Protein AF-A0A6I5W834-F1 (afdb_monomer_lite)

Radius of gyration: 16.23 Å; chains: 1; bounding box: 33×28×47 Å

Structure (mmCIF, N/CA/C/O backbone):
data_AF-A0A6I5W834-F1
#
_entry.id   AF-A0A6I5W834-F1
#
loop_
_atom_site.group_PDB
_atom_site.id
_atom_site.type_symbol
_atom_site.label_atom_id
_atom_site.label_alt_id
_atom_site.label_comp_id
_atom_site.label_asym_id
_atom_site.label_entity_id
_atom_site.label_seq_id
_atom_site.pdbx_PDB_ins_code
_atom_site.Cartn_x
_atom_site.Cartn_y
_atom_site.Cartn_z
_atom_site.occupancy
_atom_site.B_iso_or_equiv
_atom_site.auth_seq_id
_atom_site.auth_comp_id
_atom_site.auth_asym_id
_atom_site.auth_atom_id
_atom_site.pdbx_PDB_model_num
ATOM 1 N N . MET A 1 1 ? -19.013 12.368 -17.126 1.00 89.12 1 MET A N 1
ATOM 2 C CA . MET A 1 1 ? -17.666 12.536 -16.540 1.00 89.12 1 MET A CA 1
ATOM 3 C C . MET A 1 1 ? -17.676 11.823 -15.201 1.00 89.12 1 MET A C 1
ATOM 5 O O . MET A 1 1 ? -18.624 12.023 -14.454 1.00 89.12 1 MET A O 1
ATOM 9 N N . TRP A 1 2 ? -16.723 10.930 -14.947 1.00 92.75 2 TRP A N 1
ATOM 10 C CA . TRP A 1 2 ? -16.635 10.228 -13.664 1.00 92.75 2 TRP A CA 1
ATOM 11 C C . TRP A 1 2 ? -16.156 11.190 -12.566 1.00 92.75 2 TRP A C 1
ATOM 13 O O . TRP A 1 2 ? -15.312 12.041 -12.839 1.00 92.75 2 TRP A O 1
ATOM 23 N N . GLN A 1 3 ? -16.710 11.069 -11.356 1.00 94.81 3 GLN A N 1
ATOM 24 C CA . GLN A 1 3 ? -16.315 11.846 -10.178 1.00 94.81 3 GLN A CA 1
ATOM 25 C C . GLN A 1 3 ? -16.112 10.887 -8.996 1.00 94.81 3 GLN A C 1
ATOM 27 O O . GLN A 1 3 ? -17.054 10.165 -8.657 1.00 94.81 3 GLN A O 1
ATOM 32 N N . PRO A 1 4 ? -14.921 10.851 -8.373 1.00 93.56 4 PRO A N 1
ATOM 33 C CA . PRO A 1 4 ? -14.700 10.035 -7.187 1.00 93.56 4 PRO A CA 1
ATOM 34 C C . PRO A 1 4 ? -15.541 10.554 -6.014 1.00 93.56 4 PRO A C 1
ATOM 36 O O . PRO A 1 4 ? -15.679 11.759 -5.819 1.00 93.56 4 PRO A O 1
ATOM 39 N N . GLN A 1 5 ? -16.094 9.630 -5.230 1.00 94.81 5 GLN A N 1
ATOM 40 C CA . GLN A 1 5 ? -16.898 9.913 -4.036 1.00 94.81 5 GLN A CA 1
ATOM 41 C C . GLN A 1 5 ? -16.346 9.085 -2.862 1.00 94.81 5 GLN A C 1
ATOM 43 O O . GLN A 1 5 ? -16.947 8.075 -2.490 1.00 94.81 5 GLN A O 1
ATOM 48 N N . PRO A 1 6 ? -15.152 9.422 -2.336 1.00 93.31 6 PRO A N 1
ATOM 49 C CA . PRO A 1 6 ? -14.578 8.695 -1.213 1.00 93.31 6 PRO A CA 1
ATOM 50 C C . PRO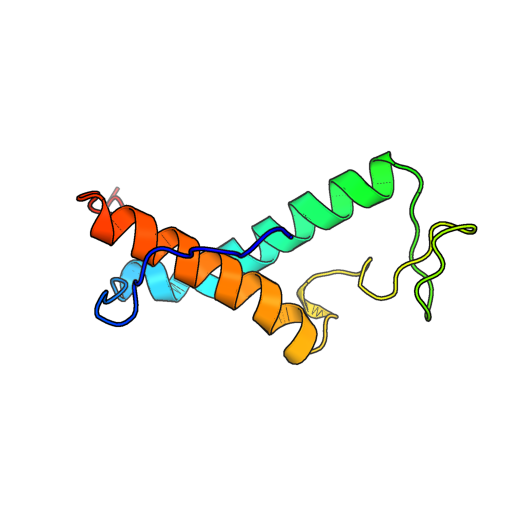 A 1 6 ? -15.444 8.883 0.034 1.00 93.31 6 PRO A C 1
ATOM 52 O O . PRO A 1 6 ? -15.989 9.959 0.285 1.00 93.31 6 PRO A O 1
ATOM 55 N N . ILE A 1 7 ? -15.559 7.829 0.837 1.00 94.88 7 ILE A N 1
ATOM 56 C CA . ILE A 1 7 ? -16.209 7.924 2.142 1.00 94.88 7 ILE A CA 1
ATOM 57 C C . ILE A 1 7 ? -15.289 8.736 3.054 1.00 94.88 7 ILE A C 1
ATOM 59 O O . ILE A 1 7 ? -14.136 8.366 3.247 1.00 94.88 7 ILE A O 1
ATOM 63 N N . ASP A 1 8 ? -15.805 9.820 3.635 1.00 94.75 8 ASP A N 1
ATOM 64 C CA . ASP A 1 8 ? -15.040 10.632 4.582 1.00 94.75 8 ASP A CA 1
ATOM 65 C C . ASP A 1 8 ? -14.690 9.819 5.833 1.00 94.75 8 ASP A C 1
ATOM 67 O O . ASP A 1 8 ? -15.572 9.330 6.543 1.00 94.75 8 ASP A O 1
ATOM 71 N N . THR A 1 9 ? -13.402 9.683 6.113 1.00 96.19 9 THR A N 1
ATOM 72 C CA . THR A 1 9 ? -12.877 8.988 7.289 1.00 96.19 9 THR A CA 1
ATOM 73 C C . THR A 1 9 ? -12.014 9.885 8.177 1.00 96.19 9 THR A C 1
ATOM 75 O O . THR A 1 9 ? -11.319 9.378 9.054 1.00 96.19 9 THR A O 1
ATOM 78 N N . SER A 1 10 ? -12.030 11.203 7.967 1.00 91.38 10 SER A N 1
ATOM 79 C CA . SER A 1 10 ? -11.144 12.164 8.647 1.00 91.38 10 SER A CA 1
ATOM 80 C C . SER A 1 10 ? -11.240 12.131 10.180 1.00 91.38 10 SER A C 1
ATOM 82 O O . SER A 1 10 ? -10.232 12.290 10.860 1.00 91.38 10 SER A O 1
ATOM 84 N N . GLY A 1 11 ? -12.426 11.856 10.730 1.00 92.88 11 GLY A N 1
ATOM 85 C CA . GLY A 1 11 ? -12.660 11.732 12.175 1.00 92.88 11 GLY A CA 1
ATOM 86 C C . GLY A 1 11 ? -12.396 10.345 12.771 1.00 92.88 11 GLY A C 1
ATOM 87 O O . GLY A 1 11 ? -12.724 10.117 13.933 1.00 92.88 11 GLY A O 1
ATOM 88 N N . ILE A 1 12 ? -11.878 9.393 11.990 1.00 96.38 12 ILE A N 1
ATOM 89 C CA . ILE A 1 12 ? -11.653 8.023 12.454 1.00 96.38 12 ILE A CA 1
ATOM 90 C C . ILE A 1 12 ? -10.220 7.858 12.949 1.00 96.38 12 ILE A C 1
ATOM 92 O O . ILE A 1 12 ? -9.251 7.982 12.192 1.00 96.38 12 ILE A O 1
ATOM 96 N N . GLU A 1 13 ? -10.093 7.503 14.224 1.00 93.50 13 GLU A N 1
ATOM 97 C CA . GLU A 1 13 ? -8.813 7.167 14.832 1.00 93.50 13 GLU A CA 1
ATOM 98 C C . GLU A 1 13 ? -8.478 5.684 14.658 1.00 93.50 13 GLU A C 1
ATOM 100 O O . GLU A 1 13 ? -9.246 4.796 15.026 1.00 93.50 13 GLU A O 1
ATOM 105 N N . VAL A 1 14 ? -7.283 5.410 14.133 1.00 93.44 14 VAL A N 1
ATOM 106 C CA . VAL A 1 14 ? -6.746 4.048 14.034 1.00 93.44 14 VAL A CA 1
ATOM 107 C C . VAL A 1 14 ? -6.141 3.631 15.383 1.00 93.44 14 VAL A C 1
ATOM 109 O O . VAL A 1 14 ? -5.333 4.377 15.927 1.00 93.44 14 VAL A O 1
ATOM 112 N N . PRO A 1 15 ? -6.442 2.452 15.953 1.00 92.62 15 PRO A N 1
ATOM 113 C CA . PRO A 1 15 ? -5.820 2.008 17.201 1.00 92.62 15 PRO A CA 1
ATOM 114 C C . PRO A 1 15 ? -4.285 1.959 17.124 1.00 92.62 15 PRO A C 1
ATOM 116 O O . PRO A 1 15 ? -3.714 1.531 16.121 1.00 92.62 15 PRO A O 1
ATOM 119 N N . GLN A 1 16 ? -3.585 2.335 18.204 1.00 91.88 16 GLN A N 1
ATOM 120 C CA . GLN A 1 16 ? -2.112 2.382 18.215 1.00 91.88 16 GLN A CA 1
ATOM 121 C C . GLN A 1 16 ? -1.469 1.023 17.895 1.00 91.88 16 GLN A C 1
ATOM 123 O O . GLN A 1 16 ? -0.458 0.979 17.201 1.00 91.88 16 GLN A O 1
ATOM 128 N N . ALA A 1 17 ? -2.055 -0.076 18.378 1.00 91.00 17 ALA A N 1
ATOM 129 C CA . ALA A 1 17 ? -1.569 -1.425 18.091 1.00 91.00 17 ALA A CA 1
ATOM 130 C C . ALA A 1 17 ? -1.581 -1.746 16.586 1.00 91.00 17 ALA A C 1
ATOM 132 O O . ALA A 1 17 ? -0.684 -2.435 16.114 1.00 91.00 17 ALA A O 1
ATOM 133 N N . VAL A 1 18 ? -2.558 -1.208 15.849 1.00 92.00 18 VAL A N 1
ATOM 134 C CA . VAL A 1 18 ? -2.670 -1.355 14.392 1.00 92.00 18 VAL A CA 1
ATOM 135 C C . VAL A 1 18 ? -1.728 -0.385 13.679 1.00 92.00 18 VAL A C 1
ATOM 137 O O . VAL A 1 18 ? -1.036 -0.791 12.753 1.00 92.00 18 VAL A O 1
ATOM 140 N N . ARG A 1 19 ? -1.611 0.867 14.151 1.00 92.25 19 ARG A N 1
ATOM 141 C CA . ARG A 1 19 ? -0.655 1.847 13.593 1.00 92.25 19 ARG A CA 1
ATOM 142 C C . ARG A 1 19 ? 0.791 1.345 13.598 1.00 92.25 19 ARG A C 1
ATOM 144 O O . ARG A 1 19 ? 1.531 1.634 12.671 1.00 92.25 19 ARG A O 1
ATOM 151 N N . LYS A 1 20 ? 1.193 0.564 14.608 1.00 93.19 20 LYS A N 1
ATOM 152 C CA . LYS A 1 20 ? 2.536 -0.044 14.661 1.00 93.19 20 LYS A CA 1
ATOM 153 C C . LYS A 1 20 ? 2.826 -0.991 13.490 1.00 93.19 20 LYS A C 1
ATOM 155 O O . LYS A 1 20 ? 3.990 -1.199 13.179 1.00 93.19 20 LYS A O 1
ATOM 160 N N . GLU A 1 21 ? 1.794 -1.530 12.846 1.00 95.31 21 GLU A N 1
ATOM 161 C CA . GLU A 1 21 ? 1.916 -2.426 11.693 1.00 95.31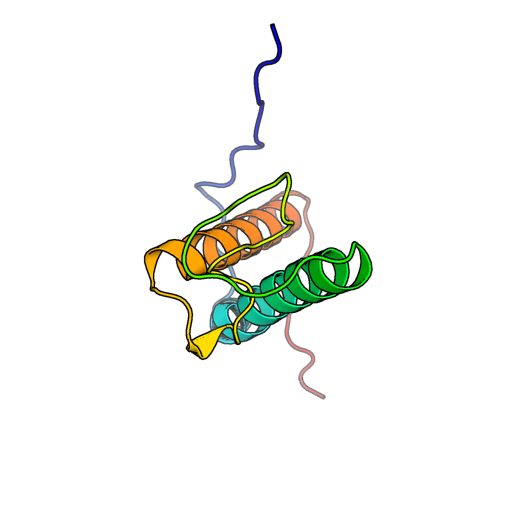 21 GLU A CA 1
ATOM 162 C C . GLU A 1 21 ? 1.754 -1.708 10.349 1.00 95.31 21 GLU A C 1
ATOM 164 O O . GLU A 1 21 ? 1.735 -2.364 9.311 1.00 95.31 21 GLU A O 1
ATOM 169 N N . GLN A 1 22 ? 1.647 -0.373 10.334 1.00 94.81 22 GLN A N 1
ATOM 170 C CA . GLN A 1 22 ? 1.423 0.392 9.104 1.00 94.81 22 GLN A CA 1
ATOM 171 C C . GLN A 1 22 ? 2.495 0.104 8.048 1.00 94.81 22 GLN A C 1
ATOM 173 O O . GLN A 1 22 ? 2.150 -0.166 6.904 1.00 94.81 22 GLN A O 1
ATOM 178 N N . GLU A 1 23 ? 3.774 0.066 8.427 1.00 96.62 23 GLU A N 1
ATOM 179 C CA . GLU A 1 23 ? 4.867 -0.262 7.499 1.00 96.62 23 GLU A CA 1
ATOM 180 C C . GLU A 1 23 ? 4.801 -1.711 7.000 1.00 96.62 23 GLU A C 1
ATOM 182 O O . GLU A 1 23 ? 5.006 -1.971 5.819 1.00 96.62 23 GLU A O 1
ATOM 187 N N . THR A 1 24 ? 4.459 -2.666 7.871 1.00 97.88 24 THR A N 1
ATOM 188 C CA . THR A 1 24 ? 4.276 -4.073 7.482 1.00 97.88 24 THR A CA 1
ATOM 189 C C . THR A 1 24 ? 3.160 -4.221 6.450 1.00 97.88 24 THR A C 1
ATOM 191 O O . THR A 1 24 ? 3.333 -4.900 5.440 1.00 97.88 24 THR A O 1
ATOM 194 N N . LEU A 1 25 ? 2.025 -3.563 6.686 1.00 97.38 25 LEU A N 1
ATOM 195 C CA . LEU A 1 25 ? 0.867 -3.593 5.796 1.00 97.38 25 LEU A CA 1
ATOM 196 C C . LEU A 1 25 ? 1.131 -2.851 4.478 1.00 97.38 25 LEU A C 1
ATOM 198 O O . LEU A 1 25 ? 0.703 -3.323 3.428 1.00 97.38 25 LEU A O 1
ATOM 202 N N . SER A 1 26 ? 1.855 -1.731 4.524 1.00 98.06 26 SER A N 1
ATOM 203 C CA . SER A 1 26 ? 2.211 -0.939 3.335 1.00 98.06 26 SER A CA 1
ATOM 204 C C . SER A 1 26 ? 3.171 -1.715 2.434 1.00 98.06 26 SER A C 1
ATOM 206 O O . SER A 1 26 ? 2.911 -1.870 1.245 1.00 98.06 26 SER A O 1
ATOM 208 N N . ARG A 1 27 ? 4.199 -2.343 3.018 1.00 98.50 27 ARG A N 1
ATOM 209 C CA . ARG A 1 27 ? 5.089 -3.272 2.307 1.00 98.50 27 ARG A CA 1
ATOM 210 C C . ARG A 1 27 ? 4.330 -4.431 1.667 1.00 98.50 27 ARG A C 1
ATOM 212 O O . ARG A 1 27 ? 4.570 -4.749 0.511 1.00 98.50 27 ARG A O 1
ATOM 219 N N . GLN A 1 28 ? 3.365 -5.019 2.376 1.00 98.25 28 GLN A N 1
ATOM 220 C CA . GLN A 1 28 ? 2.531 -6.081 1.808 1.00 98.25 28 GLN A CA 1
ATOM 221 C C . GLN A 1 28 ? 1.705 -5.592 0.604 1.00 98.25 28 GLN A C 1
ATOM 223 O O . GLN A 1 28 ? 1.526 -6.342 -0.358 1.00 98.25 28 GLN A O 1
ATOM 228 N N . ALA A 1 29 ? 1.179 -4.364 0.645 1.00 98.06 29 ALA A N 1
ATOM 229 C CA . ALA A 1 29 ? 0.458 -3.775 -0.483 1.00 98.06 29 ALA A CA 1
ATOM 230 C C . ALA A 1 29 ? 1.376 -3.602 -1.703 1.00 98.06 29 ALA A C 1
ATOM 232 O O . ALA A 1 29 ? 1.012 -4.043 -2.802 1.00 98.06 29 ALA A O 1
ATOM 233 N N . HIS A 1 30 ? 2.582 -3.071 -1.481 1.00 98.56 30 HIS A N 1
ATOM 234 C CA . HIS A 1 30 ? 3.616 -2.939 -2.504 1.00 98.56 30 HIS A CA 1
ATOM 235 C C . HIS A 1 30 ? 4.000 -4.288 -3.113 1.00 98.56 30 HIS A C 1
ATOM 237 O O . HIS A 1 30 ? 3.949 -4.451 -4.330 1.00 98.56 30 HIS A O 1
ATOM 243 N N . ASP A 1 31 ? 4.284 -5.297 -2.287 1.00 98.56 31 ASP A N 1
ATOM 244 C CA . ASP A 1 31 ? 4.669 -6.634 -2.748 1.00 98.56 31 ASP A CA 1
ATOM 245 C C . ASP A 1 31 ? 3.574 -7.276 -3.613 1.00 98.56 31 ASP A C 1
ATOM 247 O O . ASP A 1 31 ? 3.860 -7.891 -4.644 1.00 98.56 31 ASP A O 1
ATOM 251 N N . ILE A 1 32 ? 2.298 -7.096 -3.250 1.00 98.44 32 ILE A N 1
ATOM 252 C CA . ILE A 1 32 ? 1.164 -7.573 -4.057 1.00 98.44 32 ILE A CA 1
ATOM 253 C C . ILE A 1 32 ? 1.111 -6.852 -5.410 1.00 98.44 32 ILE A C 1
ATOM 255 O O . ILE A 1 32 ? 0.846 -7.491 -6.436 1.00 98.44 32 ILE A O 1
ATOM 259 N N . TRP A 1 33 ? 1.312 -5.533 -5.433 1.00 98.19 33 TRP A N 1
ATOM 260 C CA . TRP A 1 33 ? 1.358 -4.759 -6.675 1.00 98.19 33 TRP A CA 1
ATOM 261 C C . TRP A 1 33 ? 2.538 -5.193 -7.554 1.00 98.19 33 TRP A C 1
ATOM 263 O O . TRP A 1 33 ? 2.340 -5.495 -8.737 1.00 98.19 33 TRP A O 1
ATOM 273 N N . ALA A 1 34 ? 3.731 -5.298 -6.971 1.00 98.50 34 ALA A N 1
ATOM 274 C CA . ALA A 1 34 ? 4.958 -5.666 -7.658 1.00 98.50 34 ALA A CA 1
ATOM 275 C C . ALA A 1 34 ? 4.855 -7.082 -8.235 1.00 98.50 34 ALA A C 1
ATOM 277 O O . ALA A 1 34 ? 5.114 -7.279 -9.421 1.00 98.50 34 ALA A O 1
ATOM 278 N N . ALA A 1 35 ? 4.372 -8.053 -7.455 1.00 98.62 35 ALA A N 1
ATOM 279 C CA . ALA A 1 35 ? 4.175 -9.427 -7.913 1.00 98.62 35 ALA A CA 1
ATOM 280 C C . ALA A 1 35 ? 3.232 -9.511 -9.124 1.00 98.62 35 ALA A C 1
ATOM 282 O O . ALA A 1 35 ? 3.533 -10.211 -10.092 1.00 98.62 35 ALA A O 1
ATOM 283 N N . LYS A 1 36 ? 2.117 -8.766 -9.112 1.00 98.56 36 LYS A N 1
ATOM 284 C CA . LYS A 1 36 ? 1.192 -8.697 -10.259 1.00 98.56 36 LYS A CA 1
ATOM 285 C C . LYS A 1 36 ? 1.871 -8.101 -11.490 1.00 98.56 36 LYS A C 1
ATOM 287 O O . LYS A 1 36 ? 1.771 -8.661 -12.576 1.00 98.56 36 LYS A O 1
ATOM 292 N N . ARG A 1 37 ? 2.602 -6.998 -11.321 1.00 98.44 37 ARG A N 1
ATOM 293 C CA . ARG A 1 37 ? 3.338 -6.352 -12.416 1.00 98.44 37 ARG A CA 1
ATOM 294 C C . ARG A 1 37 ? 4.387 -7.281 -13.018 1.00 98.44 37 ARG A C 1
ATOM 296 O O . ARG A 1 37 ? 4.432 -7.420 -14.238 1.00 98.44 37 ARG A O 1
ATOM 303 N N . LEU A 1 38 ? 5.179 -7.953 -12.190 1.00 98.44 38 LEU A N 1
ATOM 304 C CA . LEU A 1 38 ? 6.163 -8.934 -12.649 1.00 98.44 38 LEU A CA 1
ATOM 305 C C . LEU A 1 38 ? 5.492 -10.079 -13.425 1.00 98.44 38 LEU A C 1
ATOM 307 O O . LEU A 1 38 ? 5.965 -10.444 -14.501 1.00 98.44 38 LEU A O 1
ATOM 311 N N . ALA A 1 39 ? 4.356 -10.595 -12.941 1.00 98.50 39 ALA A N 1
ATOM 312 C CA . ALA A 1 39 ? 3.587 -11.631 -13.638 1.00 98.50 39 ALA A CA 1
ATOM 313 C C . ALA A 1 39 ? 3.057 -11.160 -15.007 1.00 98.50 39 ALA A C 1
ATOM 315 O O . ALA A 1 39 ? 3.043 -11.929 -15.967 1.00 98.50 39 ALA A O 1
ATOM 316 N N . ASP A 1 40 ? 2.707 -9.877 -15.125 1.00 98.38 40 ASP A N 1
ATOM 317 C CA . ASP A 1 40 ? 2.288 -9.234 -16.377 1.00 98.38 40 ASP A CA 1
ATOM 318 C C . ASP A 1 40 ? 3.467 -8.911 -17.326 1.00 98.38 40 ASP A C 1
ATOM 320 O O . ASP A 1 40 ? 3.278 -8.297 -18.388 1.00 98.38 40 ASP A O 1
ATOM 324 N N . GLY A 1 41 ? 4.691 -9.313 -16.969 1.00 98.38 41 GLY A N 1
ATOM 325 C CA . GLY A 1 41 ? 5.911 -9.118 -17.752 1.00 98.38 41 GLY A CA 1
ATOM 326 C C . GLY A 1 41 ? 6.556 -7.745 -17.578 1.00 98.38 41 GLY A C 1
ATOM 327 O O . GL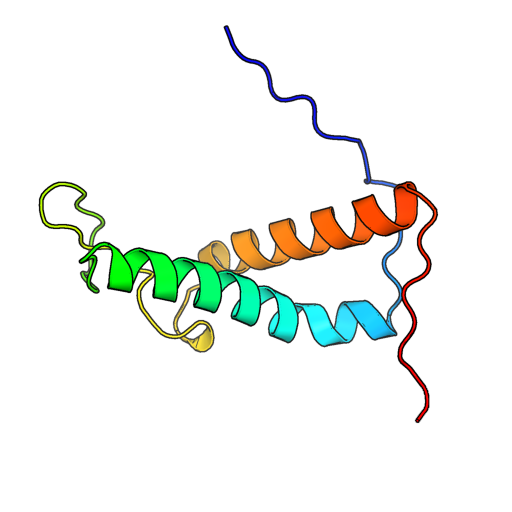Y A 1 41 ? 7.347 -7.341 -18.432 1.00 98.38 41 GLY A O 1
ATOM 328 N N . TRP A 1 42 ? 6.207 -7.011 -16.519 1.00 98.75 42 TRP A N 1
ATOM 329 C CA . TRP A 1 42 ? 6.935 -5.800 -16.157 1.00 98.75 42 TRP A CA 1
ATOM 330 C C . TRP A 1 42 ? 8.280 -6.134 -15.523 1.00 98.75 42 TRP A C 1
ATOM 332 O O . TRP A 1 42 ? 8.457 -7.190 -14.921 1.00 98.75 42 TRP A O 1
ATOM 342 N N . ARG A 1 43 ? 9.228 -5.209 -15.641 1.00 98.62 43 ARG A N 1
ATOM 343 C CA . ARG A 1 43 ? 10.551 -5.293 -15.020 1.00 98.62 43 ARG A CA 1
ATOM 344 C C . ARG A 1 43 ? 10.972 -3.942 -14.457 1.00 98.62 43 ARG A C 1
ATOM 346 O O . ARG A 1 43 ? 10.411 -2.907 -14.815 1.00 98.62 43 ARG A O 1
ATOM 353 N N . TYR A 1 44 ? 11.992 -3.950 -13.612 1.00 98.50 44 TYR A N 1
ATOM 354 C CA . TYR A 1 44 ? 12.639 -2.718 -13.185 1.00 98.50 44 TYR A CA 1
ATOM 355 C C . TYR A 1 44 ? 13.172 -1.911 -14.383 1.00 98.50 44 TYR A C 1
ATOM 357 O O . TYR A 1 44 ? 13.688 -2.471 -15.355 1.00 98.50 44 TYR A O 1
ATOM 365 N N . GLY A 1 45 ? 13.065 -0.588 -14.289 1.00 98.12 45 GLY A N 1
ATOM 366 C CA . GLY A 1 45 ? 13.791 0.361 -15.127 1.00 98.12 45 GLY A CA 1
ATOM 367 C C . GLY A 1 45 ? 13.669 1.770 -14.559 1.00 98.12 45 GLY A C 1
ATOM 368 O O . GLY A 1 45 ? 12.643 2.102 -13.978 1.00 98.12 45 GLY A O 1
ATOM 369 N N . GLU A 1 46 ? 14.700 2.593 -14.746 1.00 97.50 46 GLU A N 1
ATOM 370 C CA . GLU A 1 46 ? 14.824 3.928 -14.131 1.00 97.50 46 GLU A CA 1
ATOM 371 C C . GLU A 1 46 ? 13.646 4.869 -14.428 1.00 97.50 46 GLU A C 1
ATOM 373 O O . GLU A 1 46 ? 13.345 5.767 -13.649 1.00 97.50 46 GLU A O 1
ATOM 378 N N . VAL A 1 47 ? 12.966 4.660 -15.557 1.00 97.62 47 VAL A N 1
ATOM 379 C CA . VAL A 1 47 ? 11.802 5.439 -15.976 1.00 97.62 47 VAL A CA 1
ATOM 380 C C . VAL A 1 47 ? 10.665 4.493 -16.335 1.00 97.62 47 VAL A C 1
ATOM 382 O O . VAL A 1 47 ? 10.869 3.420 -16.919 1.00 97.62 47 VAL A O 1
ATOM 385 N N . ARG A 1 48 ? 9.438 4.905 -16.008 1.00 97.81 48 ARG A N 1
ATOM 386 C CA . ARG A 1 48 ? 8.240 4.177 -16.413 1.00 97.81 48 ARG A CA 1
ATOM 387 C C . ARG A 1 48 ? 8.091 4.195 -17.936 1.00 97.81 48 ARG A C 1
ATOM 389 O O . ARG A 1 48 ? 8.048 5.261 -18.547 1.00 97.81 48 ARG A O 1
ATOM 396 N N . ASN A 1 49 ? 7.939 3.018 -18.532 1.00 98.31 49 ASN A N 1
ATOM 397 C CA . ASN A 1 49 ? 7.626 2.857 -19.947 1.00 98.31 49 ASN A CA 1
ATOM 398 C C . ASN A 1 49 ? 6.627 1.713 -20.122 1.00 98.31 49 ASN A C 1
ATOM 400 O O . ASN A 1 49 ? 6.947 0.557 -19.867 1.00 98.31 49 ASN A O 1
ATOM 404 N N . ASP A 1 50 ? 5.422 2.029 -20.585 1.00 97.94 50 ASP A N 1
ATOM 405 C CA . ASP A 1 50 ? 4.334 1.054 -20.688 1.00 97.94 50 ASP A CA 1
ATOM 406 C C . ASP A 1 50 ? 4.477 0.130 -21.915 1.00 97.94 50 ASP A C 1
ATOM 408 O O . ASP A 1 50 ? 3.976 -0.993 -21.890 1.00 97.94 50 ASP A O 1
ATOM 412 N N . ILE A 1 51 ? 5.186 0.571 -22.964 1.00 97.88 51 ILE A N 1
ATOM 413 C CA . ILE A 1 51 ? 5.484 -0.244 -24.157 1.00 97.88 51 ILE A CA 1
ATOM 414 C C . ILE A 1 51 ? 6.530 -1.300 -23.800 1.00 97.88 51 ILE A C 1
ATOM 416 O O . ILE A 1 51 ? 6.326 -2.489 -24.035 1.00 97.88 51 ILE A O 1
ATOM 420 N N . GLU A 1 52 ? 7.623 -0.864 -23.174 1.00 98.19 52 GLU A N 1
ATOM 421 C CA . GLU A 1 52 ? 8.713 -1.738 -22.731 1.00 98.19 52 GLU A CA 1
ATOM 422 C C . GLU A 1 52 ? 8.395 -2.471 -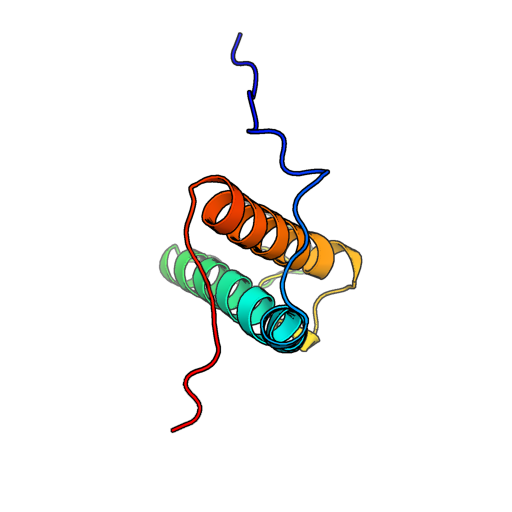21.424 1.00 98.19 52 GLU A C 1
ATOM 424 O O . GLU A 1 52 ? 9.141 -3.367 -21.032 1.00 98.19 52 GLU A O 1
ATOM 429 N N . LYS A 1 53 ? 7.298 -2.104 -20.753 1.00 98.50 53 LYS A N 1
ATOM 430 C CA . LYS A 1 53 ? 6.883 -2.584 -19.431 1.00 98.50 53 LYS A CA 1
ATOM 431 C C . LYS A 1 53 ? 7.971 -2.412 -18.364 1.00 98.50 53 LYS A C 1
ATOM 433 O O . LYS A 1 53 ? 8.327 -3.358 -17.662 1.00 98.50 53 LYS A O 1
ATOM 438 N N . THR A 1 54 ? 8.504 -1.204 -18.226 1.00 98.75 54 THR A N 1
ATOM 439 C CA . THR A 1 54 ? 9.445 -0.852 -17.151 1.00 98.75 54 THR A CA 1
ATOM 440 C C . THR A 1 54 ? 8.792 0.056 -16.118 1.00 98.75 54 THR A C 1
ATOM 442 O O . THR A 1 54 ? 7.972 0.902 -16.474 1.00 98.75 54 THR A O 1
ATOM 445 N N . HIS A 1 55 ? 9.141 -0.101 -14.840 1.00 98.50 55 HIS A N 1
ATOM 446 C CA . HIS A 1 55 ? 8.694 0.793 -13.768 1.00 98.50 55 HIS A CA 1
ATOM 447 C C . HIS A 1 55 ? 9.800 0.971 -12.710 1.00 98.50 55 HIS A C 1
ATOM 449 O O . HIS A 1 55 ? 10.378 -0.042 -12.303 1.00 98.50 55 HIS A O 1
ATOM 455 N N . PRO A 1 56 ? 10.073 2.203 -12.233 1.00 98.31 56 PRO A N 1
ATOM 456 C CA . PRO A 1 56 ? 11.142 2.459 -11.258 1.00 98.31 56 PRO A CA 1
ATOM 457 C C . PRO A 1 56 ? 10.888 1.780 -9.913 1.00 98.31 56 PRO A C 1
ATOM 459 O O . PRO A 1 56 ? 11.797 1.201 -9.333 1.00 98.31 56 PRO A O 1
ATOM 462 N N . ASN A 1 57 ? 9.629 1.740 -9.482 1.00 98.44 57 ASN A N 1
ATOM 463 C CA . ASN A 1 57 ? 9.246 1.191 -8.179 1.00 98.44 57 ASN A CA 1
ATOM 464 C C . ASN A 1 57 ? 9.239 -0.348 -8.130 1.00 98.44 57 ASN A C 1
ATOM 466 O O . ASN A 1 57 ? 8.841 -0.917 -7.124 1.00 98.44 57 ASN A O 1
ATOM 470 N N . LEU A 1 58 ? 9.652 -1.062 -9.186 1.00 98.44 58 LEU A N 1
ATOM 471 C CA . LEU A 1 58 ? 9.816 -2.525 -9.135 1.00 98.44 58 LEU A CA 1
ATOM 472 C C .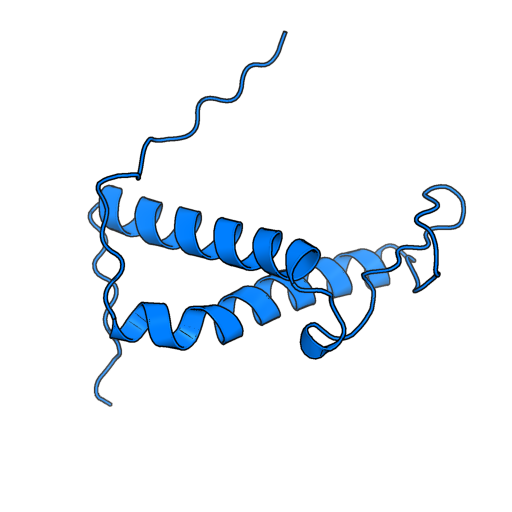 LEU A 1 58 ? 11.127 -2.913 -8.432 1.00 98.44 58 LEU A C 1
ATOM 474 O O . LEU A 1 58 ? 11.989 -3.573 -9.007 1.00 98.44 58 LEU A O 1
ATOM 478 N N . VAL A 1 59 ? 11.237 -2.474 -7.182 1.00 98.38 59 VAL A N 1
ATOM 479 C CA . VAL A 1 59 ? 12.324 -2.687 -6.219 1.00 98.38 59 VAL A CA 1
ATOM 480 C C . VAL A 1 59 ? 11.721 -3.112 -4.875 1.00 98.38 59 VAL A C 1
ATOM 482 O O . VAL A 1 59 ? 10.491 -3.121 -4.729 1.00 98.38 59 VAL A O 1
ATOM 485 N N . ALA A 1 60 ? 12.550 -3.481 -3.895 1.00 98.25 60 ALA A N 1
ATOM 486 C CA . ALA A 1 60 ? 12.043 -3.782 -2.558 1.00 98.25 60 ALA A CA 1
ATOM 487 C C . ALA A 1 60 ? 11.403 -2.534 -1.929 1.00 98.25 60 ALA A C 1
ATOM 489 O O . ALA A 1 60 ? 11.829 -1.409 -2.194 1.00 98.25 60 ALA A O 1
ATOM 490 N N . TYR A 1 61 ? 10.399 -2.723 -1.068 1.00 98.25 61 TYR A N 1
ATOM 491 C CA . TYR A 1 61 ? 9.707 -1.607 -0.414 1.00 98.25 61 TYR A CA 1
ATOM 492 C C . TYR A 1 61 ? 10.685 -0.675 0.317 1.00 98.25 61 TYR A C 1
ATOM 494 O O . TYR A 1 61 ? 10.523 0.539 0.286 1.00 98.25 61 TYR A O 1
ATOM 502 N N . GLU A 1 62 ? 11.743 -1.207 0.931 1.00 97.81 62 GLU A N 1
ATOM 503 C CA . GLU A 1 62 ? 12.760 -0.421 1.637 1.00 97.81 62 GLU A CA 1
ATOM 504 C C . GLU A 1 62 ? 13.505 0.561 0.724 1.00 97.81 62 GLU A C 1
ATOM 506 O O . GLU A 1 62 ? 13.910 1.622 1.202 1.00 97.81 62 GLU A O 1
ATOM 511 N N . GLU A 1 63 ? 13.644 0.226 -0.559 1.00 98.12 63 GLU A N 1
ATOM 512 C CA . GLU A 1 63 ? 14.384 0.990 -1.570 1.00 98.12 63 GLU A CA 1
ATOM 513 C C . GLU A 1 63 ? 13.550 2.105 -2.212 1.00 98.12 63 GLU A C 1
ATOM 515 O O . GLU A 1 63 ? 14.108 2.958 -2.899 1.00 98.12 63 GLU A O 1
ATOM 520 N N . LEU A 1 64 ? 12.234 2.124 -1.979 1.00 98.06 64 LEU A N 1
ATOM 521 C CA . LEU A 1 64 ? 11.372 3.221 -2.413 1.00 98.06 64 LEU A CA 1
ATOM 522 C C . LEU A 1 64 ? 11.715 4.513 -1.666 1.00 98.06 64 LEU A C 1
ATOM 524 O O . LEU A 1 64 ? 12.088 4.490 -0.482 1.00 98.06 64 LEU A O 1
ATOM 528 N N . ASP A 1 65 ? 11.522 5.646 -2.335 1.00 97.31 65 ASP A N 1
ATOM 529 C CA . ASP A 1 65 ? 11.537 6.935 -1.658 1.00 97.31 65 ASP A CA 1
ATOM 530 C C . ASP A 1 65 ? 10.291 7.115 -0.768 1.00 97.31 65 ASP A C 1
ATOM 532 O O . ASP A 1 65 ? 9.359 6.304 -0.760 1.00 97.31 65 ASP A O 1
ATOM 536 N N . ASP A 1 66 ? 10.313 8.145 0.077 1.00 97.19 66 ASP A N 1
ATOM 537 C CA . ASP A 1 66 ? 9.231 8.365 1.038 1.00 97.19 66 ASP A CA 1
ATOM 538 C C . ASP A 1 66 ? 7.917 8.791 0.374 1.00 97.19 66 ASP A C 1
ATOM 540 O O . ASP A 1 66 ? 6.851 8.476 0.913 1.00 97.19 66 ASP A O 1
ATOM 544 N N . ASP A 1 67 ? 7.985 9.449 -0.785 1.00 96.25 67 ASP A N 1
ATOM 545 C CA . ASP A 1 67 ? 6.809 9.872 -1.543 1.00 96.25 67 ASP A CA 1
ATOM 546 C C . ASP A 1 67 ? 6.110 8.646 -2.143 1.00 96.25 67 ASP A C 1
ATOM 548 O O . ASP A 1 67 ? 4.895 8.501 -2.011 1.00 96.25 67 ASP A O 1
ATOM 552 N N . ASP A 1 68 ? 6.859 7.701 -2.704 1.00 96.38 68 ASP A N 1
ATOM 553 C CA . ASP A 1 68 ? 6.333 6.439 -3.215 1.00 96.38 68 ASP A CA 1
ATOM 554 C C . ASP A 1 68 ? 5.742 5.575 -2.095 1.00 96.38 68 ASP A C 1
ATOM 556 O O . ASP A 1 68 ? 4.613 5.090 -2.215 1.00 96.38 68 ASP A O 1
ATOM 560 N N . LYS A 1 69 ? 6.437 5.456 -0.954 1.00 98.06 69 LYS A N 1
ATOM 561 C CA . LYS A 1 69 ? 5.904 4.757 0.231 1.00 98.06 69 LYS A CA 1
ATOM 562 C C . LYS A 1 69 ? 4.631 5.410 0.766 1.00 98.06 69 LYS A C 1
ATOM 564 O O . LYS A 1 69 ? 3.783 4.722 1.336 1.00 98.06 69 LYS A O 1
ATOM 569 N N . SER A 1 70 ? 4.490 6.732 0.628 1.00 97.50 70 SER A N 1
ATOM 570 C CA . SER A 1 70 ? 3.311 7.456 1.116 1.00 97.50 70 SER A CA 1
ATOM 571 C C . SER A 1 70 ? 2.020 6.962 0.460 1.00 97.50 70 SER A C 1
ATOM 573 O O . SER A 1 70 ? 1.015 6.829 1.153 1.00 97.50 70 SER A O 1
ATOM 575 N N . TYR A 1 71 ? 2.059 6.559 -0.816 1.00 96.12 71 TYR A N 1
ATOM 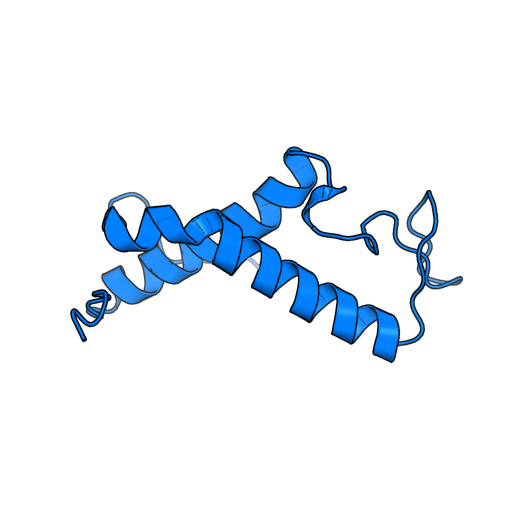576 C CA . TYR A 1 71 ? 0.883 6.014 -1.498 1.00 96.12 71 TYR A CA 1
ATOM 577 C C . TYR A 1 71 ? 0.380 4.721 -0.849 1.00 96.12 71 TYR A C 1
ATOM 579 O O . TYR A 1 71 ? -0.825 4.576 -0.624 1.00 96.12 71 TYR A O 1
ATOM 587 N N . ASP A 1 72 ? 1.280 3.792 -0.516 1.00 97.69 72 ASP A N 1
ATOM 588 C CA . ASP A 1 72 ? 0.911 2.549 0.167 1.00 97.69 72 ASP A CA 1
ATOM 589 C C . ASP A 1 72 ? 0.429 2.820 1.597 1.00 97.69 72 ASP A C 1
ATOM 591 O O . ASP A 1 72 ? -0.590 2.269 2.028 1.00 97.69 72 ASP A O 1
ATOM 595 N N . ARG A 1 73 ? 1.106 3.721 2.322 1.00 97.69 73 ARG A N 1
ATOM 596 C CA . ARG A 1 73 ? 0.718 4.123 3.685 1.00 97.69 73 ARG A CA 1
ATOM 597 C C . ARG A 1 73 ? -0.679 4.735 3.721 1.00 97.69 73 ARG A C 1
ATOM 599 O O . ARG A 1 73 ? -1.478 4.344 4.576 1.00 97.69 73 ARG A O 1
ATOM 606 N N . ASP A 1 74 ? -0.985 5.634 2.791 1.00 95.88 74 ASP A N 1
ATOM 607 C CA . ASP A 1 74 ? -2.282 6.302 2.673 1.00 95.88 74 ASP A CA 1
ATOM 608 C C . ASP A 1 74 ? -3.385 5.319 2.273 1.00 95.88 74 ASP A C 1
ATOM 610 O O . ASP A 1 74 ? -4.483 5.341 2.843 1.00 95.88 74 ASP A O 1
ATOM 614 N N . LEU A 1 75 ? -3.092 4.410 1.335 1.00 95.06 75 LEU A N 1
ATOM 615 C CA . LEU A 1 75 ? -4.004 3.337 0.940 1.00 95.06 75 LEU A CA 1
ATOM 616 C C . LEU A 1 75 ? -4.380 2.463 2.143 1.00 95.06 75 LEU A C 1
ATOM 618 O O . LEU A 1 75 ? -5.564 2.188 2.377 1.00 95.06 75 LEU A O 1
ATOM 622 N N . ILE A 1 76 ? -3.385 2.035 2.919 1.00 96.88 76 ILE A N 1
ATOM 623 C CA . ILE A 1 76 ? -3.587 1.204 4.107 1.00 96.88 76 ILE A CA 1
ATOM 624 C C . ILE A 1 76 ? -4.325 1.974 5.204 1.00 96.88 76 ILE A C 1
ATOM 626 O O . ILE A 1 76 ? -5.295 1.458 5.766 1.00 96.88 76 ILE A O 1
ATOM 630 N N . GLU A 1 77 ? -3.931 3.214 5.490 1.00 95.62 77 GLU A N 1
ATOM 631 C CA . GLU A 1 77 ? -4.568 4.047 6.513 1.00 95.62 77 GLU A CA 1
ATOM 632 C C . GLU A 1 77 ? -6.040 4.322 6.187 1.00 95.62 77 GLU A C 1
ATOM 634 O O . GLU A 1 77 ? -6.913 4.131 7.042 1.00 95.62 77 GLU A O 1
ATOM 639 N N . GLY A 1 78 ? -6.339 4.698 4.941 1.00 95.62 78 GLY A N 1
ATOM 640 C CA . GLY A 1 78 ? -7.707 4.892 4.464 1.00 95.62 78 GLY A CA 1
ATOM 641 C C . GLY A 1 78 ? -8.542 3.615 4.563 1.00 95.62 78 GLY A C 1
ATOM 642 O O . GLY A 1 78 ? -9.679 3.653 5.039 1.00 95.62 78 GLY A O 1
ATOM 643 N N . THR A 1 79 ? -7.963 2.468 4.198 1.00 95.88 79 THR A N 1
ATOM 644 C CA . THR A 1 79 ? -8.635 1.161 4.288 1.00 95.88 79 THR A CA 1
ATOM 645 C C . THR A 1 79 ? -8.987 0.808 5.734 1.00 95.88 79 THR A C 1
ATOM 647 O O . THR A 1 79 ? -10.127 0.438 6.025 1.00 95.88 79 THR A O 1
ATOM 650 N N . ILE A 1 80 ? -8.045 0.969 6.665 1.00 96.31 80 ILE A N 1
ATOM 651 C CA . ILE A 1 80 ? -8.266 0.675 8.088 1.00 96.31 80 ILE A CA 1
ATOM 652 C C . ILE A 1 80 ? -9.321 1.611 8.680 1.00 96.31 80 ILE A C 1
ATOM 654 O O . ILE A 1 80 ? -10.239 1.156 9.370 1.00 96.31 80 ILE A O 1
ATOM 658 N N . ARG A 1 81 ? -9.233 2.915 8.397 1.00 96.88 81 ARG A N 1
ATOM 659 C CA . ARG A 1 81 ? -10.235 3.876 8.869 1.00 96.88 81 ARG A CA 1
ATOM 660 C C . ARG A 1 81 ? -11.626 3.568 8.320 1.00 96.88 81 ARG A C 1
ATOM 662 O O . ARG A 1 81 ? -12.608 3.695 9.050 1.00 96.88 81 ARG A O 1
ATOM 669 N N . LEU A 1 82 ? -11.728 3.143 7.062 1.00 97.44 82 LEU A N 1
ATOM 670 C CA . LEU A 1 82 ? -13.007 2.753 6.482 1.00 97.44 82 LEU A CA 1
ATOM 671 C C . LEU A 1 82 ? -13.596 1.532 7.197 1.00 97.44 82 LEU A C 1
ATOM 673 O O . LEU A 1 82 ? -14.770 1.565 7.556 1.00 97.44 82 LEU A O 1
ATOM 677 N N . LEU A 1 83 ? -12.798 0.495 7.471 1.00 97.19 83 LEU A N 1
ATOM 678 C CA . LEU A 1 83 ? -13.256 -0.673 8.238 1.00 97.19 83 LEU A CA 1
ATOM 679 C C . LEU A 1 83 ? -13.823 -0.263 9.604 1.00 97.19 83 LEU A C 1
ATOM 681 O O . LEU A 1 83 ? -14.919 -0.686 9.973 1.00 97.19 83 LEU A O 1
ATOM 685 N N . ILE A 1 84 ? -13.125 0.617 10.321 1.00 96.38 84 ILE A N 1
ATOM 686 C CA . ILE A 1 84 ? -13.588 1.129 11.617 1.00 96.38 84 ILE A CA 1
ATOM 687 C C . ILE A 1 84 ? -14.889 1.929 11.459 1.00 96.38 84 ILE A C 1
ATOM 689 O O . ILE A 1 84 ? -15.836 1.719 12.217 1.00 96.38 84 ILE A O 1
ATOM 693 N N . LYS A 1 85 ? -14.988 2.800 10.445 1.00 96.62 85 LYS A N 1
ATOM 694 C CA . LYS A 1 85 ? -16.221 3.550 10.143 1.00 96.62 85 LYS A CA 1
ATOM 695 C C . LYS A 1 85 ? -17.409 2.636 9.837 1.00 96.62 85 LYS A C 1
ATOM 697 O O . LYS A 1 85 ? -18.541 2.982 10.162 1.00 96.62 85 LYS A O 1
ATOM 702 N N . LEU A 1 86 ? -17.157 1.477 9.234 1.00 97.19 86 LEU A N 1
ATOM 703 C CA . LEU A 1 86 ? -18.165 0.454 8.948 1.00 97.19 86 LEU A CA 1
ATOM 704 C C . LEU A 1 86 ? -18.558 -0.381 10.182 1.00 97.19 86 LEU A C 1
ATOM 706 O O . LEU A 1 86 ? -19.395 -1.272 10.067 1.00 97.19 86 LEU A O 1
ATOM 710 N N . GLY A 1 87 ? -17.994 -0.091 11.359 1.00 96.50 87 GLY A N 1
ATOM 711 C CA . GLY A 1 87 ? -18.339 -0.741 12.624 1.00 96.50 87 GLY A CA 1
ATOM 712 C C . GLY A 1 87 ? -17.474 -1.952 12.974 1.00 96.50 87 GLY A C 1
ATOM 713 O O . GLY A 1 87 ? -17.774 -2.643 13.948 1.00 96.50 87 GLY A O 1
ATOM 714 N N . PHE A 1 88 ? -16.400 -2.219 12.223 1.00 96.75 88 PHE A N 1
ATOM 715 C CA . PHE A 1 88 ? -15.447 -3.269 12.580 1.00 96.75 88 PHE A CA 1
ATOM 716 C C . PHE A 1 88 ? -14.513 -2.810 13.701 1.00 96.75 88 PHE A C 1
ATOM 718 O O . PHE A 1 88 ? -14.101 -1.652 13.782 1.00 96.75 88 PHE A O 1
ATOM 725 N N . ARG A 1 89 ? -14.131 -3.761 14.551 1.00 92.62 89 ARG A N 1
ATOM 726 C CA . ARG A 1 89 ? -13.126 -3.596 15.601 1.00 92.62 89 ARG A CA 1
ATOM 727 C C . ARG A 1 89 ? -11.908 -4.430 15.227 1.00 92.62 89 ARG A C 1
ATOM 729 O O . ARG A 1 89 ? -12.046 -5.619 14.959 1.00 92.62 89 ARG A O 1
ATOM 736 N N . ILE A 1 90 ? -10.738 -3.797 15.194 1.00 90.88 90 ILE A N 1
ATOM 737 C CA . ILE A 1 90 ? -9.466 -4.447 14.864 1.00 90.88 90 ILE A CA 1
ATOM 738 C C . ILE A 1 90 ? -8.600 -4.424 16.118 1.00 90.88 90 ILE A C 1
ATOM 740 O O . ILE A 1 90 ? -8.202 -3.357 16.589 1.00 90.88 90 ILE A O 1
ATOM 744 N N . GLU A 1 91 ? -8.322 -5.604 16.655 1.00 89.31 91 GLU A N 1
ATOM 745 C CA . GLU A 1 91 ? -7.527 -5.801 17.863 1.00 89.31 91 GLU A CA 1
ATOM 746 C C . GLU A 1 91 ? -6.477 -6.878 17.596 1.00 89.31 91 GLU A C 1
ATOM 748 O O . GLU A 1 91 ? -6.691 -7.787 16.794 1.00 89.31 91 GLU A O 1
ATOM 753 N N . ARG A 1 92 ? -5.311 -6.746 18.234 1.00 86.75 92 ARG A N 1
ATOM 754 C CA . ARG A 1 92 ? -4.293 -7.793 18.193 1.00 86.75 92 ARG A CA 1
ATOM 755 C C . ARG A 1 92 ? -4.748 -8.912 19.114 1.00 86.75 92 ARG A C 1
ATOM 757 O O . ARG A 1 92 ? -5.034 -8.642 20.279 1.00 86.75 92 ARG A O 1
ATOM 764 N N . ASP A 1 93 ? -4.776 -10.131 18.590 1.00 88.50 93 ASP A N 1
ATOM 765 C CA . ASP A 1 93 ? -4.982 -11.305 19.425 1.00 88.50 93 ASP A CA 1
ATOM 766 C C . ASP A 1 93 ? -3.847 -11.374 20.465 1.00 88.50 93 ASP A C 1
ATOM 768 O O . ASP A 1 93 ? -2.675 -11.281 20.085 1.00 88.50 93 ASP A O 1
ATOM 772 N N . PRO A 1 94 ? -4.154 -11.426 21.772 1.00 79.94 94 PRO A N 1
ATOM 773 C CA . PRO A 1 94 ? -3.139 -11.555 22.811 1.00 79.94 94 PRO A CA 1
ATOM 774 C C . PRO A 1 94 ? -2.429 -12.919 22.830 1.00 79.94 94 PRO A C 1
ATOM 776 O O . PRO A 1 94 ? -1.477 -13.055 23.602 1.00 79.94 94 PRO A O 1
ATOM 779 N N . THR A 1 95 ? -2.893 -13.911 22.059 1.00 67.81 95 THR A N 1
ATOM 780 C CA . THR A 1 95 ? -2.299 -15.260 21.999 1.00 67.81 95 THR A CA 1
ATOM 781 C C . THR A 1 95 ? -1.089 -15.364 21.083 1.00 67.81 95 THR A C 1
ATOM 783 O O . THR A 1 95 ? -1.161 -14.831 19.953 1.00 67.81 95 THR A O 1
#

Secondary structure (DSSP, 8-state):
-----PPP-TTPPPPHHHHTTHHHHHHHHHHHHHHHHHHTT-EE-SS-BTTTTEETT-S-GGGS-HHHHHHHHHHHHHHHHHHHHTT--------

pLDDT: mean 95.75, std 4.26, range [67.81, 98.75]

Sequence (95 aa):
MWQPQPIDTSGIEVPQAVRKEQETLSRQAHDIWAAKRLADGWRYGEVRNDIEKTHPNLVAYEELDDDDKSYDRDLIEGTIRLLIKLGFRIERDPT

Foldseek 3Di:
DDDDDQDDLPPFDDDPVVVVCLLVQLQVVLVVVLVVLVVVVADDDCPDDVVNRYDPSNDRLVPDDPVVSVVSSVVVVSVRSVCVVVVDDDDDDPD